Protein AF-A0A484Q3G7-F1 (afdb_monomer_lite)

Organism: NCBI:txid1297885

Radius of gyration: 16.01 Å; chains: 1; bounding box: 36×29×41 Å

Sequence (78 aa):
MSQEAFSDVSSRTYMSSLERNLKSPTLHKLTELCEVMEVHPLTLLTLAYAGDSTRKADQLLAQVRQELDAVLKERDAP

Foldseek 3Di:
DDVVLCVVLDDPVVVVCVVVVVDDDDLVSLCSVCVSVVHHSVVVVLCVQQPPDPVSSVVVVVVVVVVVVVVVVVVVDD

InterPro domains:
  IPR001387 Cro/C1-type, helix-turn-helix domain [PS50943] (11-44)
  IPR010982 Lambda repressor-like, DNA-binding domain superfamily [G3DSA:1.10.260.40] (1-74)
  IPR010982 Lambda repressor-like, DNA-binding domain superfamily [SSF47413] (1-47)

Structure (mmCIF, N/CA/C/O backbone):
data_AF-A0A484Q3G7-F1
#
_entry.id   AF-A0A484Q3G7-F1
#
loop_
_atom_site.group_PDB
_atom_site.id
_atom_site.type_symbol
_atom_site.label_atom_id
_atom_site.label_alt_id
_atom_site.label_comp_id
_atom_site.label_asym_id
_atom_site.label_entity_id
_atom_site.label_seq_id
_atom_site.pdbx_PDB_ins_code
_atom_site.Cartn_x
_atom_site.Cartn_y
_atom_site.Cartn_z
_atom_site.occupancy
_atom_site.B_iso_or_equiv
_atom_site.auth_seq_id
_atom_site.auth_comp_id
_atom_site.auth_asym_id
_atom_site.auth_atom_id
_atom_site.pdbx_PDB_model_num
ATOM 1 N 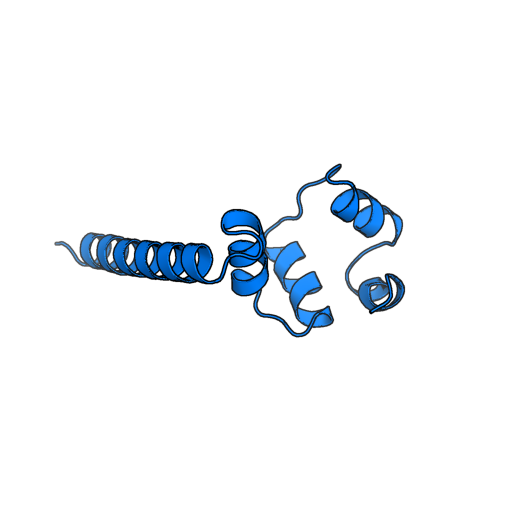N . MET A 1 1 ? 5.262 -9.549 -16.820 1.00 69.25 1 MET A N 1
ATOM 2 C CA . MET A 1 1 ? 4.976 -8.229 -17.424 1.00 69.25 1 MET A CA 1
ATOM 3 C C . MET A 1 1 ? 6.291 -7.552 -17.777 1.00 69.25 1 MET A C 1
ATOM 5 O O . MET A 1 1 ? 7.259 -7.768 -17.058 1.00 69.25 1 MET A O 1
ATOM 9 N N . SER A 1 2 ? 6.356 -6.787 -18.867 1.00 84.81 2 SER A N 1
ATOM 10 C CA . SER A 1 2 ? 7.542 -5.992 -19.224 1.00 84.81 2 SER A CA 1
ATOM 11 C C . SER A 1 2 ? 7.388 -4.546 -18.737 1.00 84.81 2 SER A C 1
ATOM 13 O O . SER A 1 2 ? 6.269 -4.077 -18.546 1.00 84.81 2 SER A O 1
ATOM 15 N N . GLN A 1 3 ? 8.494 -3.808 -18.589 1.00 78.25 3 GLN A N 1
ATOM 16 C CA . GLN A 1 3 ? 8.441 -2.361 -18.315 1.00 78.25 3 GLN A CA 1
ATOM 17 C C . GLN A 1 3 ? 7.7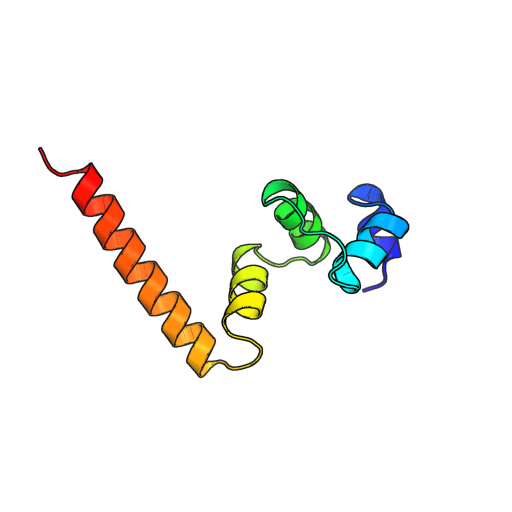33 -1.567 -19.421 1.00 78.25 3 GLN A C 1
ATOM 19 O O . GLN A 1 3 ? 7.239 -0.473 -19.172 1.00 78.25 3 GLN A O 1
ATOM 24 N N . GLU A 1 4 ? 7.682 -2.106 -20.641 1.00 84.00 4 GLU A N 1
ATOM 25 C CA . GLU A 1 4 ? 6.978 -1.484 -21.765 1.00 84.00 4 GLU A CA 1
ATOM 26 C C . GLU A 1 4 ? 5.468 -1.443 -21.549 1.00 84.00 4 GLU A C 1
ATOM 28 O O . GLU A 1 4 ? 4.836 -0.503 -22.006 1.00 84.00 4 GLU A O 1
ATOM 33 N N . ALA A 1 5 ? 4.905 -2.369 -20.766 1.00 87.06 5 ALA A N 1
ATOM 34 C CA . ALA A 1 5 ? 3.490 -2.327 -20.396 1.00 87.06 5 ALA A CA 1
ATOM 35 C C . ALA A 1 5 ? 3.120 -1.078 -19.574 1.00 87.06 5 ALA A C 1
ATOM 37 O O . ALA A 1 5 ? 1.953 -0.718 -19.496 1.00 87.06 5 ALA A O 1
ATOM 38 N N . PHE A 1 6 ? 4.106 -0.405 -18.972 1.00 89.38 6 PHE A N 1
ATOM 39 C CA . PHE A 1 6 ? 3.897 0.774 -18.135 1.00 89.38 6 PHE A CA 1
ATOM 40 C C . PHE A 1 6 ? 4.128 2.090 -18.878 1.00 89.38 6 PHE A C 1
ATOM 42 O O . PHE A 1 6 ? 4.064 3.133 -18.235 1.00 89.38 6 PHE A O 1
ATOM 49 N N . SER A 1 7 ? 4.412 2.086 -20.187 1.00 88.88 7 SER A N 1
ATOM 50 C CA . SER A 1 7 ? 4.796 3.304 -20.921 1.00 88.88 7 SER A CA 1
ATOM 51 C C . SER A 1 7 ? 3.741 4.406 -20.894 1.00 88.88 7 SER A C 1
ATOM 53 O O . SER A 1 7 ? 4.100 5.582 -20.898 1.00 88.88 7 SER A O 1
ATOM 55 N N . ASP A 1 8 ? 2.465 4.024 -20.838 1.00 87.94 8 ASP A N 1
ATOM 56 C CA . ASP A 1 8 ? 1.335 4.956 -20.873 1.00 87.94 8 ASP A CA 1
ATOM 57 C C . ASP A 1 8 ? 1.156 5.683 -19.541 1.00 87.94 8 ASP A C 1
ATOM 59 O O . ASP A 1 8 ? 0.722 6.832 -19.499 1.00 87.94 8 ASP A O 1
ATOM 63 N N . VAL A 1 9 ? 1.554 5.030 -18.449 1.00 89.31 9 VAL A N 1
ATOM 64 C CA . VAL A 1 9 ? 1.488 5.608 -17.111 1.00 89.31 9 VAL A CA 1
ATOM 65 C C . VAL A 1 9 ? 2.831 6.198 -16.704 1.00 89.31 9 VAL A C 1
ATOM 67 O O . VAL A 1 9 ? 2.868 7.225 -16.048 1.00 89.31 9 VAL A O 1
ATOM 70 N N . SER A 1 10 ? 3.973 5.621 -17.071 1.00 90.50 10 SER A N 1
ATOM 71 C CA . SER A 1 10 ? 5.274 5.951 -16.484 1.00 90.50 10 SER A CA 1
ATOM 72 C C . SER A 1 10 ? 6.431 5.795 -17.470 1.00 90.50 10 SER A C 1
ATOM 74 O O . SER A 1 10 ? 6.518 4.830 -18.226 1.00 90.50 10 SER A O 1
ATOM 76 N N . SER A 1 11 ? 7.397 6.718 -17.426 1.00 93.12 11 SER A N 1
ATOM 77 C CA . SER A 1 11 ? 8.597 6.599 -18.258 1.00 93.12 11 SER A CA 1
ATOM 78 C C . SER A 1 11 ? 9.483 5.442 -17.794 1.00 93.12 11 SER A C 1
ATOM 80 O O . SER A 1 11 ? 9.609 5.173 -16.597 1.00 93.12 11 SER A O 1
ATOM 82 N N . ARG A 1 12 ? 10.197 4.803 -18.731 1.00 91.94 12 ARG A N 1
ATOM 83 C CA . ARG A 1 12 ? 11.151 3.720 -18.424 1.00 91.94 12 ARG A CA 1
ATOM 84 C C . ARG A 1 12 ? 12.204 4.145 -17.391 1.00 91.94 12 ARG A C 1
ATOM 86 O O . ARG A 1 12 ? 12.537 3.381 -16.491 1.00 91.94 12 ARG A O 1
ATOM 93 N N . THR A 1 13 ? 12.696 5.384 -17.474 1.00 94.06 13 THR A N 1
ATOM 94 C CA . THR A 1 13 ? 13.655 5.939 -16.503 1.00 94.06 13 THR A CA 1
ATOM 95 C C . THR A 1 13 ? 13.045 6.076 -15.110 1.00 94.06 13 THR A C 1
ATOM 97 O O . THR A 1 13 ? 13.713 5.783 -14.117 1.00 94.06 13 THR A O 1
ATOM 100 N N . TYR A 1 14 ? 11.786 6.511 -15.015 1.00 92.75 14 TYR A N 1
ATOM 101 C CA . TYR A 1 14 ? 11.104 6.611 -13.729 1.00 92.75 14 TYR A CA 1
ATOM 102 C C . TYR A 1 14 ? 10.815 5.217 -13.161 1.00 92.75 14 TYR A C 1
ATOM 104 O O . TYR A 1 14 ? 11.169 4.978 -12.012 1.00 92.75 14 TYR A O 1
ATOM 112 N N . MET A 1 15 ? 10.323 4.275 -13.975 1.00 93.56 15 MET A N 1
ATOM 113 C CA . MET A 1 15 ? 10.147 2.864 -13.590 1.00 93.56 15 MET A CA 1
ATOM 114 C C . MET A 1 15 ? 11.439 2.241 -13.057 1.00 93.56 15 MET A C 1
ATOM 116 O O . MET A 1 15 ? 11.455 1.722 -11.947 1.00 93.56 15 MET A O 1
ATOM 120 N N . SER A 1 16 ? 12.551 2.392 -13.779 1.00 92.50 16 SER A N 1
ATOM 121 C CA . SER A 1 16 ? 13.856 1.906 -13.316 1.00 92.50 16 SER A CA 1
ATOM 122 C C . SER A 1 16 ? 14.296 2.564 -12.002 1.00 92.50 16 SER A C 1
ATOM 124 O O . SER A 1 16 ? 14.929 1.926 -11.162 1.00 92.50 16 SER A O 1
ATOM 126 N N . SER A 1 17 ? 13.954 3.840 -11.791 1.00 94.62 17 SER A N 1
ATOM 127 C CA . SER A 1 17 ? 14.253 4.533 -10.532 1.00 94.62 17 SER A CA 1
ATOM 128 C C . SER A 1 17 ? 13.414 3.998 -9.368 1.00 94.62 17 SER A C 1
ATOM 130 O O . SER A 1 17 ? 13.936 3.883 -8.262 1.00 94.62 17 SER A O 1
ATOM 132 N N . LEU A 1 18 ? 12.143 3.661 -9.611 1.00 92.44 18 LEU A N 1
ATOM 133 C CA . LEU A 1 18 ? 11.256 3.048 -8.619 1.00 92.44 18 LEU A CA 1
ATOM 134 C C . LEU A 1 18 ? 11.752 1.652 -8.221 1.00 92.44 18 LEU A C 1
ATOM 136 O O . LEU A 1 18 ? 11.944 1.390 -7.040 1.00 92.44 18 LEU A O 1
ATOM 140 N N . GLU A 1 19 ? 12.043 0.789 -9.196 1.00 91.31 19 GLU A N 1
ATOM 141 C CA . GLU A 1 19 ? 12.532 -0.581 -8.961 1.00 91.31 19 GLU A CA 1
ATOM 142 C C . GLU A 1 19 ? 13.855 -0.621 -8.184 1.00 91.31 19 GLU A C 1
ATOM 144 O O . GLU A 1 19 ? 14.119 -1.547 -7.421 1.00 91.31 19 GLU A O 1
ATOM 149 N N . ARG A 1 20 ? 14.697 0.403 -8.361 1.00 94.94 20 ARG A N 1
ATOM 150 C CA . ARG A 1 20 ? 15.978 0.552 -7.656 1.00 94.94 20 ARG A CA 1
ATOM 151 C C . ARG A 1 20 ? 15.854 1.275 -6.314 1.00 94.94 20 ARG A C 1
ATOM 153 O O . ARG A 1 20 ? 16.882 1.592 -5.719 1.00 94.94 20 ARG A O 1
ATOM 160 N N . ASN A 1 21 ? 14.635 1.557 -5.850 1.00 91.44 21 ASN A N 1
ATOM 161 C CA . ASN A 1 21 ? 14.356 2.299 -4.617 1.00 91.44 21 ASN A CA 1
ATOM 162 C C . ASN A 1 21 ? 15.000 3.702 -4.577 1.00 91.44 21 ASN A C 1
ATOM 164 O O . ASN A 1 21 ? 15.323 4.219 -3.512 1.00 91.44 21 ASN A O 1
ATOM 168 N N . LEU A 1 22 ? 15.207 4.330 -5.741 1.00 95.12 22 LEU A N 1
ATOM 169 C CA . LEU A 1 22 ? 15.795 5.673 -5.857 1.00 95.12 22 LEU A CA 1
ATOM 170 C C . LEU A 1 22 ? 14.745 6.786 -5.761 1.00 95.12 22 LEU A C 1
ATOM 172 O O . LEU A 1 22 ? 15.093 7.949 -5.554 1.00 95.12 22 LEU A O 1
ATOM 176 N N . LYS A 1 23 ? 13.467 6.450 -5.956 1.00 93.50 23 LYS A N 1
ATOM 177 C CA . LYS A 1 23 ? 12.330 7.364 -5.817 1.00 93.50 23 LYS A CA 1
ATOM 178 C C . LYS A 1 23 ? 11.158 6.652 -5.154 1.00 93.50 23 LYS A C 1
ATOM 180 O O . LYS A 1 23 ? 10.945 5.469 -5.400 1.00 93.50 23 LYS A O 1
ATOM 185 N N . SER A 1 24 ? 10.366 7.412 -4.404 1.00 92.44 24 SER A N 1
ATOM 186 C CA . SER A 1 24 ? 9.076 6.962 -3.879 1.00 92.44 24 SER A CA 1
ATOM 187 C C . SER A 1 24 ? 7.944 7.512 -4.753 1.00 92.44 24 SER A C 1
ATOM 189 O O . SER A 1 24 ? 7.930 8.717 -5.030 1.00 92.44 24 SER A O 1
ATOM 191 N N . PRO A 1 25 ? 7.006 6.670 -5.214 1.00 93.50 25 PRO A N 1
ATOM 192 C CA . PRO A 1 25 ? 5.844 7.136 -5.957 1.00 93.50 25 PRO A CA 1
ATOM 193 C C . PRO A 1 25 ? 4.843 7.812 -5.009 1.00 93.50 25 PRO A C 1
ATOM 195 O O . PRO A 1 25 ? 4.786 7.509 -3.817 1.00 93.50 25 PRO A O 1
ATOM 198 N N . THR A 1 26 ? 4.020 8.719 -5.537 1.00 95.25 26 THR A N 1
ATOM 199 C CA . THR A 1 26 ? 2.823 9.189 -4.819 1.00 95.25 26 THR A CA 1
ATOM 200 C C . THR A 1 26 ? 1.757 8.087 -4.801 1.00 95.25 26 THR A C 1
ATOM 202 O O . THR A 1 26 ? 1.812 7.158 -5.607 1.00 95.25 26 THR A O 1
ATOM 205 N N . LEU A 1 27 ? 0.738 8.193 -3.939 1.00 95.25 27 LEU A N 1
ATOM 206 C CA . LEU A 1 27 ? -0.381 7.234 -3.937 1.00 95.25 27 LEU A CA 1
ATOM 207 C C . LEU A 1 27 ? -1.168 7.234 -5.253 1.00 95.25 27 LEU A C 1
ATOM 209 O O . LEU A 1 27 ? -1.580 6.179 -5.731 1.00 95.25 27 LEU A O 1
ATOM 213 N N . HIS A 1 28 ? -1.334 8.406 -5.870 1.00 95.44 28 HIS A N 1
ATOM 214 C CA . HIS A 1 28 ? -1.934 8.498 -7.198 1.00 95.44 28 HIS A CA 1
ATOM 215 C C . HIS A 1 28 ? -1.104 7.712 -8.217 1.00 95.44 28 HIS A C 1
ATOM 217 O O . HIS A 1 28 ? -1.640 6.873 -8.932 1.00 95.44 28 HIS A O 1
ATOM 223 N N . LYS A 1 29 ? 0.224 7.887 -8.190 1.00 94.88 29 LYS A N 1
ATOM 224 C CA . LYS A 1 29 ? 1.122 7.158 -9.081 1.00 94.88 29 LYS A CA 1
ATOM 225 C C . LYS A 1 29 ? 1.093 5.651 -8.850 1.00 94.88 29 LYS A C 1
ATOM 227 O O . LYS A 1 29 ? 1.105 4.880 -9.799 1.00 94.88 29 LYS A O 1
ATOM 232 N N . LEU A 1 30 ? 1.042 5.232 -7.589 1.00 95.50 30 LEU A N 1
ATOM 233 C CA . LEU A 1 30 ? 0.894 3.829 -7.222 1.00 95.50 30 LEU A CA 1
ATOM 234 C C . LEU A 1 30 ? -0.384 3.232 -7.821 1.00 95.50 30 LEU A C 1
ATOM 236 O O . LEU A 1 30 ? -0.349 2.105 -8.299 1.00 95.50 30 LEU A O 1
ATOM 240 N N . THR A 1 31 ? -1.478 3.996 -7.825 1.00 95.94 31 THR A N 1
ATOM 241 C CA . THR A 1 31 ? -2.770 3.563 -8.374 1.00 95.94 31 THR A CA 1
ATOM 242 C C . THR A 1 31 ? -2.677 3.302 -9.872 1.00 95.94 31 THR A C 1
ATOM 244 O O . THR A 1 31 ? -2.977 2.192 -10.293 1.00 95.94 31 THR A O 1
ATOM 247 N N . GLU A 1 32 ? -2.141 4.250 -10.646 1.00 95.81 32 GLU A N 1
ATOM 248 C CA . GLU A 1 32 ? -1.930 4.079 -12.094 1.00 95.81 32 GLU A CA 1
ATOM 249 C C . GLU A 1 32 ? -1.057 2.851 -12.412 1.00 95.81 32 GLU A C 1
ATOM 251 O O . GLU A 1 32 ? -1.324 2.095 -13.341 1.00 95.81 32 GLU A O 1
ATOM 256 N N . LEU A 1 33 ? 0.003 2.621 -11.627 1.00 94.88 33 LEU A N 1
ATOM 257 C CA . LEU A 1 33 ? 0.858 1.444 -11.805 1.00 94.88 33 LEU A CA 1
ATOM 258 C C . LEU A 1 33 ? 0.100 0.147 -11.499 1.00 94.88 33 LEU A C 1
ATOM 260 O O . LEU A 1 33 ? 0.274 -0.851 -12.196 1.00 94.88 33 LEU A O 1
ATOM 264 N N . CYS A 1 34 ? -0.723 0.151 -10.451 1.00 95.31 34 CYS A N 1
ATOM 265 C CA . CYS A 1 34 ? -1.503 -1.007 -10.027 1.00 95.31 34 CYS A CA 1
ATOM 266 C C . CYS A 1 34 ? -2.611 -1.373 -11.022 1.00 95.31 34 CYS A C 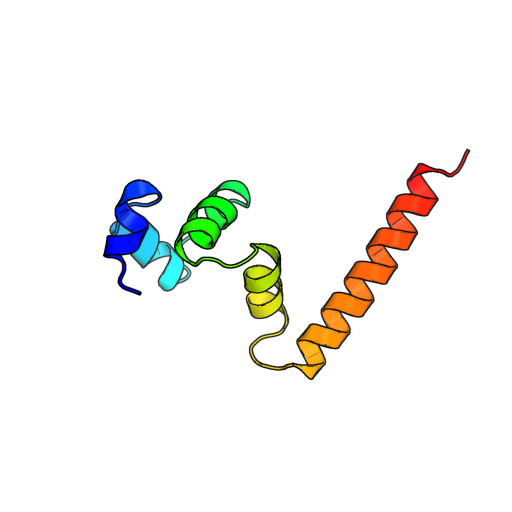1
ATOM 268 O O . CYS A 1 34 ? -2.873 -2.560 -11.194 1.00 95.31 34 CYS A O 1
ATOM 270 N N . GLU A 1 35 ? -3.185 -0.394 -11.726 1.00 94.75 35 GLU A N 1
ATOM 271 C CA . GLU A 1 35 ? -4.130 -0.629 -12.827 1.00 94.75 35 GLU A CA 1
ATOM 272 C C . GLU A 1 35 ? -3.492 -1.463 -13.943 1.00 94.75 35 GLU A C 1
ATOM 274 O O . GLU A 1 35 ? -4.063 -2.466 -14.361 1.00 94.75 35 GLU A O 1
ATOM 279 N N . VAL A 1 36 ? -2.267 -1.119 -14.356 1.00 94.81 36 VAL A N 1
ATOM 280 C CA . VAL A 1 36 ? -1.514 -1.889 -15.363 1.00 94.81 36 VAL A CA 1
ATOM 281 C C . VAL A 1 36 ? -1.182 -3.300 -14.862 1.00 94.81 36 VAL A C 1
ATOM 283 O O . VAL A 1 36 ? -1.156 -4.245 -15.644 1.00 94.81 36 VAL A O 1
ATOM 286 N N . MET A 1 37 ? -0.918 -3.453 -13.561 1.00 93.81 37 MET A N 1
ATOM 287 C CA . MET A 1 37 ? -0.644 -4.747 -12.918 1.00 93.81 37 MET A CA 1
ATOM 288 C C . MET A 1 37 ? -1.898 -5.571 -12.612 1.00 93.81 37 MET A C 1
ATOM 290 O O . MET A 1 37 ? -1.754 -6.698 -12.145 1.00 93.81 37 MET A O 1
ATOM 294 N N . GLU A 1 38 ? -3.095 -5.026 -12.844 1.00 95.06 38 GLU A N 1
ATOM 295 C CA . GLU A 1 38 ? -4.379 -5.644 -12.494 1.00 95.06 38 GLU A CA 1
ATOM 296 C C . GLU A 1 38 ? -4.474 -6.049 -11.009 1.00 95.06 38 GLU A C 1
ATOM 298 O O . GLU A 1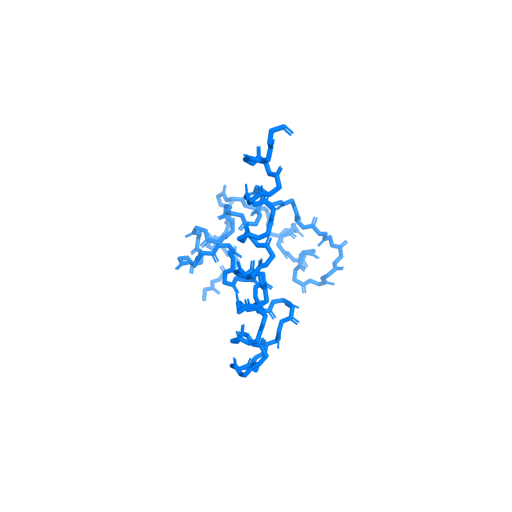 38 ? -5.078 -7.058 -10.642 1.00 95.06 38 GLU A O 1
ATOM 303 N N . VAL A 1 39 ? -3.876 -5.247 -10.122 1.00 95.69 39 VAL A N 1
ATOM 304 C CA . VAL A 1 39 ? -3.929 -5.453 -8.667 1.00 95.69 39 VAL A CA 1
ATOM 305 C C . VAL A 1 39 ? -4.492 -4.228 -7.966 1.00 95.69 39 VAL A C 1
ATOM 307 O O . VAL A 1 39 ? -4.388 -3.104 -8.444 1.00 95.69 39 VAL A O 1
ATOM 310 N N . HIS A 1 40 ? -5.071 -4.419 -6.783 1.00 96.62 40 HIS A N 1
ATOM 311 C CA . HIS A 1 40 ? -5.491 -3.290 -5.962 1.00 96.62 40 HIS A CA 1
ATOM 312 C C . HIS A 1 40 ? -4.257 -2.618 -5.315 1.00 96.62 40 HIS A C 1
ATOM 314 O O . HIS A 1 40 ? -3.382 -3.332 -4.819 1.00 96.62 40 HIS A O 1
ATOM 320 N N . PRO A 1 41 ? -4.175 -1.275 -5.212 1.00 96.06 41 PRO A N 1
ATOM 321 C CA . PRO A 1 41 ? -3.020 -0.593 -4.610 1.00 96.06 41 PRO A CA 1
ATOM 322 C C . PRO A 1 41 ? -2.721 -1.038 -3.177 1.00 96.06 41 PRO A C 1
ATOM 324 O O . PRO A 1 41 ? -1.562 -1.168 -2.783 1.00 96.06 41 PRO A O 1
ATOM 327 N N . LEU A 1 42 ? -3.773 -1.339 -2.408 1.00 96.12 42 LEU A N 1
ATOM 328 C CA . LEU A 1 42 ? -3.624 -1.876 -1.056 1.00 96.12 42 LEU A CA 1
ATOM 329 C C . LEU A 1 42 ? -2.899 -3.228 -1.044 1.00 96.12 42 LEU A C 1
ATOM 331 O O . LEU A 1 42 ? -2.136 -3.468 -0.122 1.00 96.12 42 LEU A O 1
ATOM 335 N N . THR A 1 43 ? -3.057 -4.074 -2.067 1.00 95.38 43 THR A N 1
ATOM 336 C CA . THR A 1 43 ? -2.332 -5.351 -2.175 1.00 95.38 43 THR A CA 1
ATOM 337 C C . THR A 1 43 ? -0.827 -5.118 -2.264 1.00 95.38 43 THR A C 1
ATOM 339 O O . THR A 1 43 ? -0.060 -5.764 -1.552 1.00 95.38 43 THR A O 1
ATOM 342 N N . LEU A 1 44 ? -0.395 -4.157 -3.088 1.00 94.56 44 LEU A N 1
ATOM 343 C CA . LEU A 1 44 ? 1.020 -3.810 -3.216 1.00 94.56 44 LEU A CA 1
ATOM 344 C C . LEU A 1 44 ? 1.570 -3.175 -1.932 1.00 94.56 44 LEU A C 1
ATOM 346 O O . LEU A 1 44 ? 2.676 -3.507 -1.511 1.00 94.56 44 LEU A O 1
ATOM 350 N N . LEU A 1 45 ? 0.788 -2.315 -1.270 1.00 95.31 45 LEU A N 1
ATOM 351 C CA . LEU A 1 45 ? 1.159 -1.767 0.037 1.00 95.31 45 LEU A CA 1
ATOM 352 C C . LEU A 1 45 ? 1.285 -2.872 1.092 1.00 95.31 45 LEU A C 1
ATOM 354 O O . LEU A 1 45 ? 2.277 -2.914 1.812 1.00 95.31 45 LEU A O 1
ATOM 358 N N . THR A 1 46 ? 0.339 -3.809 1.156 1.00 96.06 46 THR A N 1
ATOM 359 C CA . THR A 1 46 ? 0.415 -4.958 2.065 1.00 96.06 46 THR A CA 1
ATOM 360 C C . THR A 1 46 ? 1.691 -5.760 1.826 1.00 96.06 46 THR A C 1
ATOM 362 O O . THR A 1 46 ? 2.387 -6.058 2.792 1.00 96.06 46 THR A O 1
ATOM 365 N N . LEU A 1 47 ? 2.053 -6.042 0.570 1.00 94.75 47 LEU A N 1
ATOM 366 C CA . LEU A 1 47 ? 3.319 -6.709 0.243 1.00 94.75 47 LEU A CA 1
ATOM 367 C C . LEU A 1 47 ? 4.541 -5.888 0.685 1.00 94.75 47 LEU A C 1
ATOM 369 O O . LEU A 1 47 ? 5.495 -6.456 1.212 1.00 94.75 47 LEU A O 1
ATOM 373 N N . ALA A 1 48 ? 4.511 -4.561 0.537 1.00 92.88 48 ALA A N 1
ATOM 374 C CA . ALA A 1 48 ? 5.606 -3.689 0.961 1.00 92.88 48 ALA A CA 1
ATOM 375 C C . ALA A 1 48 ? 5.826 -3.690 2.489 1.00 92.88 48 ALA A C 1
ATOM 377 O O . ALA A 1 48 ? 6.966 -3.595 2.939 1.00 92.88 48 ALA A O 1
ATOM 378 N N . TYR A 1 49 ? 4.760 -3.823 3.288 1.00 94.88 49 TYR A N 1
ATOM 379 C CA . TYR A 1 49 ? 4.841 -3.834 4.756 1.00 94.88 49 TYR A CA 1
ATOM 380 C C . TYR A 1 49 ? 5.005 -5.236 5.364 1.00 94.88 49 TYR A C 1
ATOM 382 O O . TYR A 1 49 ? 5.688 -5.394 6.376 1.00 94.88 49 TYR A O 1
ATOM 390 N N . ALA A 1 50 ? 4.380 -6.258 4.777 1.00 95.81 50 ALA A N 1
ATOM 391 C CA . ALA A 1 50 ? 4.351 -7.619 5.318 1.00 95.81 50 ALA A CA 1
ATOM 392 C C . ALA A 1 50 ? 5.353 -8.576 4.649 1.00 95.81 50 ALA A C 1
ATOM 394 O O . ALA A 1 50 ? 5.640 -9.646 5.201 1.00 95.81 50 ALA A O 1
ATOM 395 N N . GLY A 1 51 ? 5.903 -8.197 3.492 1.00 92.56 51 GLY A N 1
ATOM 396 C CA . GLY A 1 51 ? 6.702 -9.075 2.645 1.00 92.56 51 GLY A CA 1
ATOM 397 C C . GLY A 1 51 ? 5.858 -10.189 2.023 1.00 92.56 51 GLY A C 1
ATOM 398 O O . GLY A 1 51 ? 4.671 -10.026 1.754 1.00 92.56 51 GLY A O 1
ATOM 399 N N . ASP A 1 52 ? 6.475 -11.347 1.825 1.00 90.94 52 ASP A N 1
ATOM 400 C CA . ASP A 1 52 ? 5.874 -12.560 1.257 1.00 90.94 52 ASP A CA 1
ATOM 401 C C . ASP A 1 52 ? 5.185 -13.462 2.303 1.00 90.94 52 ASP A C 1
ATOM 403 O O . ASP A 1 52 ? 4.696 -14.547 1.988 1.00 90.94 52 ASP A O 1
ATOM 407 N N . SER A 1 53 ? 5.117 -13.029 3.566 1.00 95.38 53 SER A N 1
ATOM 408 C CA . SER A 1 53 ? 4.531 -13.821 4.645 1.00 95.38 53 SER A CA 1
ATOM 409 C C . SER A 1 53 ? 3.020 -13.617 4.741 1.00 95.38 53 SER A C 1
ATOM 411 O O . SER A 1 53 ? 2.556 -12.600 5.258 1.00 95.38 53 SER A O 1
ATOM 413 N N . THR A 1 54 ? 2.247 -14.640 4.366 1.00 94.31 54 THR A N 1
ATOM 414 C CA . THR A 1 54 ? 0.779 -14.647 4.511 1.00 94.31 54 THR A CA 1
ATOM 415 C C . THR A 1 54 ? 0.346 -14.344 5.943 1.00 94.31 54 THR A C 1
ATOM 417 O O . THR A 1 54 ? -0.507 -13.496 6.165 1.00 94.31 54 THR A O 1
ATOM 420 N N . ARG A 1 55 ? 1.021 -14.936 6.940 1.00 97.31 55 ARG A N 1
ATOM 421 C CA . ARG A 1 55 ? 0.727 -14.673 8.357 1.00 97.31 55 ARG A CA 1
ATOM 422 C C . ARG A 1 55 ? 0.895 -13.196 8.724 1.00 97.31 55 ARG A C 1
ATOM 424 O O . ARG A 1 55 ? 0.075 -12.666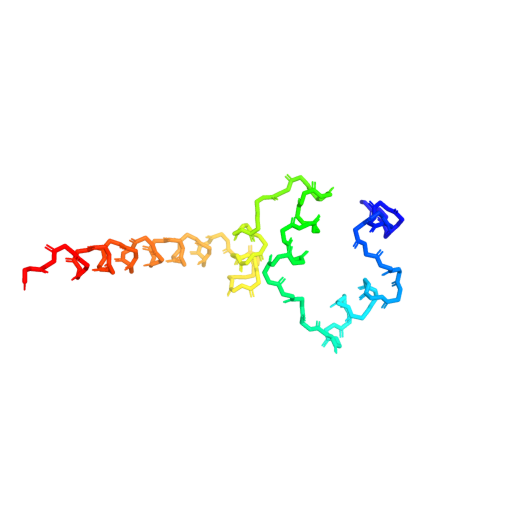 9.468 1.00 97.31 55 ARG A O 1
ATOM 431 N N . LYS A 1 56 ? 1.960 -12.540 8.250 1.00 97.25 56 LYS A N 1
ATOM 432 C CA . LYS A 1 56 ? 2.176 -11.108 8.514 1.00 97.25 56 LYS A CA 1
ATOM 433 C C . LYS A 1 56 ? 1.155 -10.248 7.774 1.00 97.25 56 LYS A C 1
ATOM 435 O O . LYS A 1 56 ? 0.699 -9.260 8.337 1.00 97.25 56 LYS A O 1
ATOM 440 N N . ALA A 1 57 ? 0.781 -10.631 6.553 1.00 97.31 57 ALA A N 1
ATOM 441 C CA . ALA A 1 57 ? -0.252 -9.941 5.789 1.00 97.31 57 ALA A CA 1
ATOM 442 C C . ALA A 1 57 ? -1.610 -10.006 6.506 1.00 97.31 57 ALA A C 1
ATOM 444 O O . ALA A 1 57 ? -2.245 -8.971 6.689 1.00 97.31 57 ALA A O 1
ATOM 445 N N . ASP A 1 58 ? -2.005 -11.181 7.004 1.00 97.50 58 ASP A N 1
ATOM 446 C CA . ASP A 1 58 ? -3.250 -11.359 7.761 1.00 97.50 58 ASP A CA 1
ATOM 447 C C . ASP A 1 58 ? -3.262 -10.518 9.044 1.00 97.50 58 ASP A C 1
ATOM 449 O O . ASP A 1 58 ? -4.247 -9.843 9.347 1.00 97.50 58 ASP A O 1
ATOM 453 N N . GLN A 1 59 ? -2.148 -10.512 9.785 1.00 97.75 59 GLN A N 1
ATOM 454 C CA . GLN A 1 59 ? -1.992 -9.689 10.987 1.00 97.75 59 GLN A CA 1
ATOM 455 C C . GLN A 1 59 ? -2.101 -8.192 10.674 1.00 97.75 59 GLN A C 1
ATOM 457 O O . GLN A 1 59 ? -2.808 -7.473 11.378 1.00 97.75 59 GLN A O 1
ATOM 462 N N . LEU A 1 60 ? -1.445 -7.735 9.604 1.00 97.81 60 LEU A N 1
ATOM 463 C CA . LEU A 1 60 ? -1.493 -6.343 9.164 1.00 97.81 60 LEU A CA 1
ATOM 464 C C . LEU A 1 60 ? -2.914 -5.928 8.772 1.00 97.81 60 LEU A C 1
ATOM 466 O O . LEU A 1 60 ? -3.391 -4.882 9.202 1.00 97.81 60 LEU A O 1
ATOM 470 N N . LEU A 1 61 ? -3.611 -6.745 7.982 1.00 97.56 61 LEU A N 1
ATOM 471 C CA . LEU A 1 61 ? -4.974 -6.441 7.544 1.00 97.56 61 LEU A CA 1
ATOM 472 C C . LEU A 1 61 ? -5.961 -6.424 8.718 1.00 97.56 61 LEU A C 1
ATOM 474 O O . LEU A 1 61 ? -6.832 -5.555 8.771 1.00 97.56 61 LEU A O 1
ATOM 478 N N . ALA A 1 62 ? -5.803 -7.336 9.682 1.00 98.00 62 ALA A N 1
ATOM 479 C CA . ALA A 1 62 ? -6.599 -7.337 10.905 1.00 98.00 62 ALA A CA 1
ATOM 480 C C . ALA A 1 62 ? -6.368 -6.064 11.735 1.00 98.00 62 ALA A C 1
ATOM 482 O O . ALA A 1 62 ? -7.332 -5.455 12.198 1.00 98.00 62 ALA A O 1
ATOM 483 N N . GLN A 1 63 ? -5.111 -5.633 11.876 1.00 97.88 63 GLN A N 1
ATOM 484 C CA . GLN A 1 63 ? -4.765 -4.397 12.574 1.00 97.88 63 GLN A CA 1
ATOM 485 C C . GLN A 1 63 ? -5.374 -3.170 11.879 1.00 97.88 63 GLN A C 1
ATOM 487 O O . GLN A 1 63 ? -6.090 -2.401 12.516 1.00 97.88 63 GLN A O 1
ATOM 492 N N . VAL A 1 64 ? -5.170 -3.023 10.566 1.00 97.69 64 VAL A N 1
ATOM 493 C CA . VAL A 1 64 ? -5.719 -1.899 9.785 1.00 97.69 64 VAL A CA 1
ATOM 494 C C . VAL A 1 64 ? -7.243 -1.844 9.891 1.00 97.69 64 VAL A C 1
ATOM 496 O O . VAL A 1 64 ? -7.823 -0.762 9.970 1.00 97.69 64 VAL A O 1
ATOM 499 N N . ARG A 1 65 ? -7.920 -2.999 9.939 1.00 97.69 65 ARG A N 1
ATOM 500 C CA . ARG A 1 65 ? -9.372 -3.046 10.140 1.00 97.69 65 ARG A CA 1
ATOM 501 C C . ARG A 1 65 ? -9.791 -2.492 11.504 1.00 97.69 65 ARG A C 1
ATOM 503 O O . ARG A 1 65 ? -10.750 -1.729 11.565 1.00 97.69 65 ARG A O 1
ATOM 510 N N . GLN A 1 66 ? -9.085 -2.857 12.574 1.00 97.94 66 GLN A N 1
ATOM 511 C CA . GLN A 1 66 ? -9.356 -2.339 13.919 1.00 97.94 66 GLN A CA 1
ATOM 512 C C . GLN A 1 66 ? -9.113 -0.828 14.007 1.00 97.94 66 GLN A C 1
ATOM 514 O O . GLN A 1 66 ? -9.921 -0.113 14.598 1.00 97.94 66 GLN A O 1
ATOM 519 N N . GLU A 1 67 ? -8.036 -0.339 13.391 1.00 97.62 67 GLU A N 1
ATOM 520 C CA . GLU A 1 67 ? -7.715 1.090 13.320 1.00 97.62 67 GLU A CA 1
ATOM 521 C C . GLU A 1 67 ? -8.788 1.872 12.550 1.00 97.62 67 GLU A C 1
ATOM 523 O O . GLU A 1 67 ? -9.245 2.911 13.020 1.00 97.62 67 GLU A O 1
ATOM 528 N N . LEU A 1 68 ? -9.257 1.347 11.412 1.00 96.56 68 LEU A N 1
ATOM 529 C CA . LEU A 1 68 ? -10.368 1.928 10.650 1.00 96.56 68 LEU A CA 1
ATOM 530 C C . LEU A 1 68 ? -11.637 2.050 11.496 1.00 96.56 68 LEU A C 1
ATOM 532 O O . LEU A 1 68 ? -12.248 3.117 11.530 1.00 96.56 68 LEU A O 1
ATOM 536 N N . ASP A 1 69 ? -12.019 0.980 12.196 1.00 96.69 69 ASP A N 1
ATOM 537 C CA . ASP A 1 69 ? -13.205 0.990 13.053 1.00 96.69 69 ASP A CA 1
ATOM 538 C C . ASP A 1 69 ? -13.060 2.009 14.201 1.00 96.69 69 ASP A C 1
ATOM 540 O O . ASP A 1 69 ? -14.043 2.646 14.580 1.00 96.69 69 ASP A O 1
ATOM 544 N N . ALA A 1 70 ? -11.854 2.189 14.751 1.00 96.25 70 ALA A N 1
ATOM 545 C CA . ALA A 1 70 ? -11.580 3.186 15.786 1.00 96.25 70 ALA A CA 1
ATOM 546 C C . ALA A 1 70 ? -11.684 4.623 15.250 1.00 96.25 70 ALA A C 1
ATOM 548 O O . ALA A 1 70 ? -12.420 5.430 15.815 1.00 96.25 70 ALA A O 1
ATOM 549 N N . VAL A 1 71 ? -11.033 4.924 14.122 1.00 95.81 71 VAL A N 1
ATOM 550 C CA . VAL A 1 71 ? -11.063 6.256 13.492 1.00 95.81 71 VAL A CA 1
ATOM 551 C C . VAL A 1 71 ? -12.483 6.644 13.077 1.00 95.81 71 VAL A C 1
ATOM 553 O O . VAL A 1 71 ? -12.884 7.796 13.228 1.00 95.81 71 VAL A O 1
ATOM 556 N N . LEU A 1 72 ? -13.270 5.698 12.558 1.00 94.50 72 LEU A N 1
ATOM 557 C CA . LEU A 1 72 ? -14.665 5.960 12.202 1.00 94.50 72 LEU A CA 1
ATOM 558 C C . LEU A 1 72 ? -15.522 6.253 13.439 1.00 94.50 72 LEU A C 1
ATOM 560 O O . LEU A 1 72 ? -16.282 7.215 13.425 1.00 94.50 72 LEU A O 1
ATOM 564 N N . LYS A 1 73 ? -15.341 5.505 14.534 1.00 92.38 73 LYS A N 1
ATOM 565 C CA . LYS A 1 73 ? -16.045 5.768 15.799 1.00 92.38 73 LYS A CA 1
ATOM 566 C C . LYS A 1 73 ? -15.694 7.124 16.409 1.00 92.38 73 LYS A C 1
ATOM 568 O O . LYS A 1 73 ? -16.581 7.778 16.942 1.00 92.38 73 LYS A O 1
ATOM 573 N N . GLU A 1 74 ? -14.433 7.549 16.336 1.00 87.00 74 GLU A N 1
ATOM 574 C CA . GLU A 1 74 ? -14.011 8.877 16.807 1.00 87.00 74 GLU A CA 1
ATOM 575 C C . GLU A 1 74 ? -14.654 10.009 15.999 1.00 87.00 74 GLU A C 1
ATOM 577 O O . GLU A 1 74 ? -15.003 11.042 16.562 1.00 87.00 74 GLU A O 1
ATOM 582 N N . ARG A 1 75 ? -14.856 9.815 14.690 1.00 84.69 75 ARG A N 1
ATOM 583 C CA . ARG A 1 75 ? -15.539 10.799 13.834 1.00 84.69 75 ARG A CA 1
ATOM 584 C C . ARG A 1 75 ? -17.029 10.940 14.141 1.00 84.69 75 ARG A C 1
ATOM 586 O O . ARG A 1 75 ? -17.577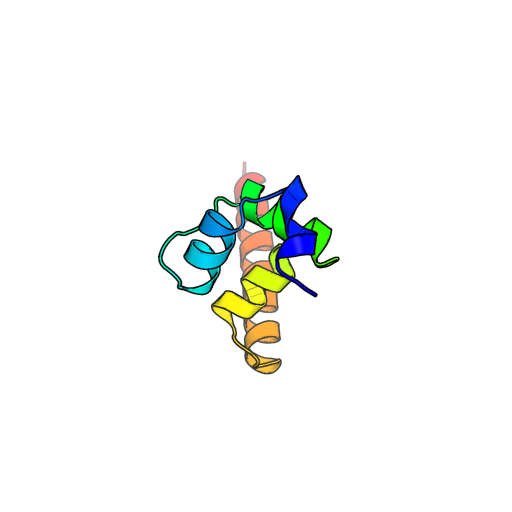 12.010 13.898 1.00 84.69 75 ARG A O 1
ATOM 593 N N . ASP A 1 76 ? -17.655 9.878 14.638 1.00 79.25 76 ASP A N 1
ATOM 594 C CA . ASP A 1 76 ? -19.080 9.837 14.983 1.00 79.25 76 ASP A CA 1
ATOM 595 C C . ASP A 1 76 ? -19.347 10.195 16.462 1.00 79.25 76 ASP A C 1
ATOM 597 O O . ASP A 1 76 ? -20.497 10.175 16.909 1.00 79.25 76 ASP A O 1
ATOM 601 N N . ALA A 1 77 ? -18.302 10.513 17.239 1.00 65.81 77 ALA A N 1
ATOM 602 C CA . ALA A 1 77 ? -18.437 10.973 18.616 1.00 65.81 77 ALA A CA 1
ATOM 603 C C . ALA A 1 77 ? -18.969 12.427 18.661 1.00 65.81 77 ALA A C 1
ATOM 605 O O . ALA A 1 77 ? -18.519 13.255 17.867 1.00 65.81 77 ALA A O 1
ATOM 606 N N . PRO A 1 78 ? -19.933 12.735 19.552 1.00 60.12 78 PRO A N 1
ATOM 607 C CA . PRO A 1 78 ? -20.572 14.050 19.647 1.00 60.12 78 PRO A CA 1
ATOM 608 C C . PRO A 1 78 ? -19.652 15.163 20.163 1.00 60.12 78 PRO A C 1
ATOM 610 O O . PRO A 1 78 ? -18.733 14.866 20.962 1.00 60.12 78 PRO A O 1
#

pLDDT: mean 92.55, std 6.83, range [60.12, 98.0]

Secondary structure (DSSP, 8-state):
--GGGGTTTS-HHHHHHHHTTSSPPPHHHHHHHHHHTTS-HHHHHHHHHHTT-HHHHHHHHHHHHHHHHHHHHHHT--